Protein AF-A0A817RUK6-F1 (afdb_monomer_lite)

Foldseek 3Di:
DDDDDDDPVNDDLVVNLVVCVVDQLLVLQLPQCPPDPSSVCSNLDLSSAQEHEQWDQDPVRDTDGDDPVSVVCCVPPPCVVRVVSHNYYHDDPVVPDD

Structure (mmCIF, N/CA/C/O backbone):
data_AF-A0A817RUK6-F1
#
_entry.id   AF-A0A817RUK6-F1
#
loop_
_atom_site.group_PDB
_atom_site.id
_atom_site.type_symbol
_atom_site.label_atom_id
_atom_site.label_alt_id
_atom_site.label_comp_id
_atom_site.label_asym_id
_atom_site.label_entity_id
_atom_site.label_seq_id
_atom_site.pdbx_PDB_ins_code
_atom_site.Cartn_x
_atom_site.Cartn_y
_atom_site.Cartn_z
_atom_site.occupancy
_atom_site.B_iso_or_equiv
_atom_site.auth_seq_id
_atom_site.auth_comp_id
_atom_site.auth_asym_id
_atom_site.auth_atom_id
_atom_site.pdbx_PDB_model_num
ATOM 1 N N . MET A 1 1 ? 26.074 -23.466 7.116 1.00 48.59 1 MET A N 1
ATOM 2 C CA . MET A 1 1 ? 25.109 -22.633 7.858 1.00 48.59 1 MET A CA 1
ATOM 3 C C . MET A 1 1 ? 23.742 -23.032 7.354 1.00 48.59 1 MET A C 1
ATOM 5 O O . MET A 1 1 ? 23.518 -22.931 6.156 1.00 48.59 1 MET A O 1
ATOM 9 N N . GLU A 1 2 ? 22.896 -23.598 8.209 1.00 54.31 2 GLU A N 1
ATOM 10 C CA . GLU A 1 2 ? 21.515 -23.892 7.827 1.00 54.31 2 GLU A CA 1
ATOM 11 C C . GLU A 1 2 ? 20.763 -22.563 7.742 1.00 54.31 2 GLU A C 1
ATOM 13 O O . GLU A 1 2 ? 20.679 -21.827 8.723 1.00 54.31 2 GLU A O 1
ATOM 18 N N . HIS A 1 3 ? 20.281 -22.218 6.549 1.00 62.19 3 HIS A N 1
ATOM 19 C CA . HIS A 1 3 ? 19.347 -21.113 6.397 1.00 62.19 3 HIS A CA 1
ATOM 20 C C . HIS A 1 3 ? 17.987 -21.603 6.889 1.00 62.19 3 HIS A C 1
ATOM 22 O O . HIS A 1 3 ? 17.357 -22.436 6.240 1.00 62.19 3 HIS A O 1
ATOM 28 N N . SER A 1 4 ? 17.535 -21.109 8.038 1.00 69.94 4 SER A N 1
ATOM 29 C CA . SER A 1 4 ? 16.148 -21.277 8.448 1.00 69.94 4 SER A CA 1
ATOM 30 C C . SER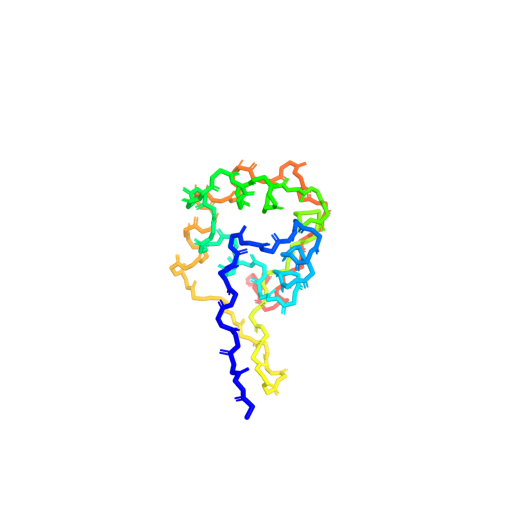 A 1 4 ? 15.262 -20.420 7.540 1.00 69.94 4 SER A C 1
ATOM 32 O O . SER A 1 4 ? 15.393 -19.197 7.490 1.00 69.94 4 SER A O 1
ATOM 34 N N . MET A 1 5 ? 14.367 -21.066 6.790 1.00 78.19 5 MET A N 1
ATOM 35 C CA . MET A 1 5 ? 13.270 -20.374 6.113 1.00 78.19 5 MET A CA 1
ATOM 36 C C . MET A 1 5 ? 12.254 -19.963 7.174 1.00 78.19 5 MET A C 1
ATOM 38 O O . MET A 1 5 ? 11.527 -20.801 7.699 1.00 78.19 5 MET A O 1
ATOM 42 N N . ILE A 1 6 ? 12.240 -18.678 7.508 1.00 80.19 6 ILE A N 1
ATOM 43 C CA . ILE A 1 6 ? 11.203 -18.077 8.345 1.00 80.19 6 ILE A CA 1
ATOM 44 C C . ILE A 1 6 ? 10.114 -17.581 7.399 1.00 80.19 6 ILE A C 1
ATOM 46 O O . ILE A 1 6 ? 10.422 -16.865 6.441 1.00 80.19 6 ILE A O 1
ATOM 50 N N . GLN A 1 7 ? 8.859 -17.976 7.627 1.00 83.44 7 GLN A N 1
ATOM 51 C CA . GLN A 1 7 ? 7.759 -17.426 6.842 1.00 83.44 7 GLN A CA 1
ATOM 52 C C . GLN A 1 7 ? 7.536 -15.972 7.249 1.00 83.44 7 GLN A C 1
ATOM 54 O O . GLN A 1 7 ? 7.680 -15.614 8.416 1.00 83.44 7 GLN A O 1
ATOM 59 N N . LEU A 1 8 ? 7.170 -15.120 6.289 1.00 80.44 8 LEU A N 1
ATOM 60 C CA . LEU A 1 8 ? 6.904 -13.708 6.577 1.00 80.44 8 LEU A CA 1
ATOM 61 C C . LEU A 1 8 ? 5.807 -13.554 7.646 1.00 80.44 8 LEU A C 1
ATOM 63 O O . LEU A 1 8 ? 5.893 -12.675 8.498 1.00 80.44 8 LEU A O 1
ATOM 67 N N . ASP A 1 9 ? 4.822 -14.454 7.633 1.00 82.38 9 ASP A N 1
ATOM 68 C CA . ASP A 1 9 ? 3.711 -14.482 8.585 1.00 82.38 9 ASP A CA 1
ATOM 69 C C . ASP A 1 9 ? 4.138 -14.842 10.018 1.00 82.38 9 ASP A C 1
ATOM 71 O O . ASP A 1 9 ? 3.437 -14.493 10.967 1.00 82.38 9 ASP A O 1
ATOM 75 N N . ASP A 1 10 ? 5.307 -15.453 10.211 1.00 87.56 10 ASP A N 1
ATOM 76 C CA . ASP A 1 10 ? 5.829 -15.780 11.544 1.00 87.56 10 ASP A CA 1
ATOM 77 C C . ASP A 1 10 ? 6.555 -14.592 12.199 1.00 87.56 10 ASP A C 1
ATOM 79 O O . ASP A 1 10 ? 6.870 -14.619 13.392 1.00 87.56 10 ASP A O 1
ATOM 83 N N . LEU A 1 11 ? 6.853 -13.537 11.434 1.00 89.62 11 LEU A N 1
ATOM 84 C CA . LEU A 1 11 ? 7.544 -12.357 11.946 1.00 89.62 11 LEU A CA 1
ATOM 85 C C . LEU A 1 11 ? 6.586 -11.478 12.755 1.00 89.62 11 LEU A C 1
ATOM 87 O O . LEU A 1 11 ? 5.446 -11.320 12.338 1.00 89.62 11 LEU A O 1
ATOM 91 N N . PRO A 1 12 ? 7.020 -10.838 13.855 1.00 91.50 12 PRO A N 1
ATOM 92 C CA . PRO A 1 12 ? 6.227 -9.820 14.550 1.00 91.50 12 PRO A CA 1
ATOM 93 C C . PRO A 1 12 ? 5.904 -8.607 13.665 1.00 91.50 12 PRO A C 1
ATOM 95 O O . PRO A 1 12 ? 6.670 -8.271 12.755 1.00 91.50 12 PRO A O 1
ATOM 98 N N . ASP A 1 13 ? 4.802 -7.913 13.965 1.00 90.06 13 ASP A N 1
ATOM 99 C CA . ASP A 1 13 ? 4.336 -6.747 13.194 1.00 90.06 13 ASP A CA 1
ATOM 100 C C . ASP A 1 13 ? 5.389 -5.636 13.131 1.00 90.06 13 ASP A C 1
ATOM 102 O O . ASP A 1 13 ? 5.565 -4.998 12.095 1.00 90.06 13 ASP A O 1
ATOM 106 N N . GLU A 1 14 ? 6.145 -5.429 14.209 1.00 89.00 14 GLU A N 1
ATOM 107 C CA . GLU A 1 14 ? 7.199 -4.421 14.275 1.00 89.00 14 GLU A CA 1
ATOM 108 C C . GLU A 1 14 ? 8.332 -4.732 13.293 1.00 89.00 14 GLU A C 1
ATOM 110 O O . GLU A 1 14 ? 8.839 -3.835 12.617 1.00 89.00 14 GLU A O 1
ATOM 115 N N . ILE A 1 15 ? 8.706 -6.010 13.176 1.00 90.44 15 ILE A N 1
ATOM 116 C CA . ILE A 1 15 ? 9.753 -6.458 12.253 1.00 90.44 15 ILE A CA 1
ATOM 117 C C . ILE A 1 15 ? 9.266 -6.337 10.812 1.00 90.44 15 ILE A C 1
ATOM 119 O O . ILE A 1 15 ? 9.990 -5.808 9.967 1.00 90.44 15 ILE A O 1
ATOM 123 N N . LEU A 1 16 ? 8.025 -6.748 10.541 1.00 89.25 16 LEU A N 1
ATOM 124 C CA . LEU A 1 16 ? 7.394 -6.567 9.234 1.00 89.25 16 LEU A CA 1
ATOM 125 C C . LEU A 1 16 ? 7.357 -5.090 8.841 1.00 89.25 16 LEU A C 1
ATOM 127 O O . LEU A 1 16 ? 7.808 -4.733 7.756 1.00 89.25 16 LEU A O 1
ATOM 131 N N . MET A 1 17 ? 6.921 -4.212 9.743 1.00 87.94 17 MET A N 1
ATOM 132 C CA . MET A 1 17 ? 6.896 -2.769 9.519 1.00 87.94 17 MET A CA 1
ATOM 133 C C . MET A 1 17 ? 8.295 -2.219 9.203 1.00 87.94 17 MET A C 1
ATOM 135 O O . MET A 1 17 ? 8.450 -1.406 8.292 1.00 87.94 17 MET A O 1
ATOM 139 N N . MET A 1 18 ? 9.332 -2.668 9.919 1.00 87.38 18 MET A N 1
ATOM 140 C CA . MET A 1 18 ? 10.717 -2.262 9.651 1.00 87.38 18 MET A CA 1
ATOM 141 C C . MET A 1 18 ? 11.219 -2.725 8.281 1.00 87.38 18 MET A C 1
ATOM 143 O O . MET A 1 18 ? 11.975 -1.992 7.643 1.00 87.38 18 MET A O 1
ATOM 147 N N . ILE A 1 19 ? 10.825 -3.918 7.832 1.00 88.25 19 ILE A N 1
ATOM 148 C CA . ILE A 1 19 ? 11.184 -4.443 6.510 1.00 88.25 19 ILE A CA 1
ATOM 149 C C . ILE A 1 19 ? 10.459 -3.651 5.421 1.00 88.25 19 ILE A C 1
ATOM 151 O O . ILE A 1 19 ? 11.110 -3.102 4.535 1.00 88.25 19 ILE A O 1
ATOM 155 N N . LEU A 1 20 ? 9.133 -3.526 5.518 1.00 87.69 20 LEU A N 1
ATOM 156 C CA . LEU A 1 20 ? 8.308 -2.859 4.508 1.00 87.69 20 LEU A CA 1
ATOM 157 C C . LEU A 1 20 ? 8.686 -1.386 4.331 1.00 87.69 20 LEU A C 1
ATOM 159 O O . LEU A 1 20 ? 8.698 -0.885 3.213 1.00 87.69 20 LEU A O 1
ATOM 163 N N . LYS A 1 21 ? 9.075 -0.695 5.408 1.00 84.00 21 LYS A N 1
ATOM 164 C CA . LYS A 1 21 ? 9.565 0.693 5.341 1.00 84.00 21 LYS A CA 1
ATOM 165 C C . LYS A 1 21 ? 10.864 0.879 4.563 1.00 84.00 21 LYS A C 1
ATOM 167 O O . LYS A 1 21 ? 11.185 2.007 4.204 1.00 84.00 21 LYS A O 1
ATOM 172 N N . LYS A 1 22 ? 11.640 -0.187 4.359 1.00 84.25 22 LYS A N 1
ATOM 173 C CA . LYS A 1 22 ? 12.862 -0.144 3.545 1.00 84.25 22 LYS A CA 1
ATOM 174 C C . LYS A 1 22 ? 12.591 -0.392 2.063 1.00 84.25 22 LYS A C 1
ATOM 176 O O . LYS A 1 22 ? 13.509 -0.250 1.264 1.00 84.25 22 L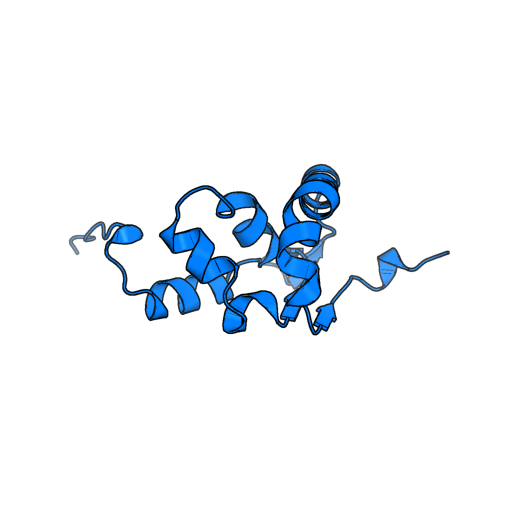YS A O 1
ATOM 181 N N . MET A 1 23 ? 11.372 -0.789 1.710 1.00 84.12 23 MET A N 1
ATOM 182 C CA . MET A 1 23 ? 10.951 -1.033 0.334 1.00 84.12 23 MET A CA 1
ATOM 183 C C . MET A 1 23 ? 10.253 0.208 -0.233 1.00 84.12 23 MET A C 1
ATOM 185 O O . MET A 1 23 ? 9.832 1.095 0.514 1.00 84.12 23 MET A O 1
ATOM 189 N N . CYS A 1 24 ? 10.111 0.268 -1.558 1.00 79.81 24 CYS A N 1
ATOM 190 C CA . CYS A 1 24 ? 9.289 1.287 -2.202 1.00 79.81 24 CYS A CA 1
ATOM 191 C C . CYS A 1 24 ? 7.846 1.170 -1.692 1.00 79.81 24 CYS A C 1
ATOM 193 O O . CYS A 1 24 ? 7.205 0.126 -1.822 1.00 79.81 24 CYS A O 1
ATOM 195 N N . GLN A 1 25 ? 7.332 2.238 -1.080 1.00 83.19 25 GLN A N 1
ATOM 196 C CA . GLN A 1 25 ? 6.013 2.214 -0.445 1.00 83.19 25 GLN A CA 1
ATOM 197 C C . GLN A 1 25 ? 4.893 1.957 -1.453 1.00 83.19 25 GLN A C 1
ATOM 199 O O . GLN A 1 25 ? 3.909 1.309 -1.107 1.00 83.19 25 GLN A O 1
ATOM 204 N N . VAL A 1 26 ? 5.042 2.442 -2.687 1.00 82.69 26 VAL A N 1
ATOM 205 C CA . VAL A 1 26 ? 4.061 2.216 -3.754 1.00 82.69 26 VAL A CA 1
ATOM 206 C C . VAL A 1 26 ? 4.003 0.752 -4.129 1.00 82.69 26 VAL A C 1
ATOM 208 O O . VAL A 1 26 ? 2.908 0.207 -4.195 1.00 82.69 26 VAL A O 1
ATOM 211 N N . ASP A 1 27 ? 5.154 0.101 -4.282 1.00 82.81 27 ASP A N 1
ATOM 212 C CA . ASP A 1 27 ? 5.211 -1.323 -4.611 1.00 82.81 27 ASP A CA 1
ATOM 213 C C . ASP A 1 27 ? 4.638 -2.171 -3.480 1.00 82.81 27 ASP A C 1
ATOM 215 O O . ASP A 1 27 ? 3.904 -3.127 -3.728 1.00 82.81 27 ASP A O 1
ATOM 219 N N . VAL A 1 28 ? 4.922 -1.799 -2.228 1.00 87.88 28 VAL A N 1
ATOM 220 C CA . VAL A 1 28 ? 4.348 -2.455 -1.048 1.00 87.88 28 VAL A CA 1
ATOM 221 C C . VAL A 1 28 ? 2.832 -2.307 -1.029 1.00 87.88 28 VAL A C 1
ATOM 223 O O . VAL A 1 28 ? 2.127 -3.295 -0.842 1.00 87.88 28 VAL A O 1
ATOM 226 N N . LEU A 1 29 ? 2.315 -1.095 -1.236 1.00 88.31 29 LEU A N 1
ATOM 227 C CA . LEU A 1 29 ? 0.875 -0.853 -1.273 1.00 88.31 29 LEU A CA 1
ATOM 228 C C . LEU A 1 29 ? 0.230 -1.594 -2.439 1.00 88.31 29 LEU A C 1
ATOM 230 O O . LEU A 1 29 ? -0.771 -2.263 -2.237 1.00 88.31 29 LEU A O 1
ATOM 234 N N . TYR A 1 30 ? 0.821 -1.535 -3.627 1.00 86.44 30 TYR A N 1
ATOM 235 C CA . TYR A 1 30 ? 0.349 -2.253 -4.805 1.00 86.44 30 TYR A CA 1
ATOM 236 C C . TYR A 1 30 ? 0.309 -3.769 -4.582 1.00 86.44 30 TYR A C 1
ATOM 238 O O . TYR A 1 30 ? -0.664 -4.421 -4.952 1.00 86.44 30 TYR A O 1
ATOM 246 N N . SER A 1 31 ? 1.339 -4.324 -3.941 1.00 86.12 31 SER A N 1
ATOM 247 C CA . SER A 1 31 ? 1.504 -5.773 -3.802 1.00 86.12 31 SER A CA 1
ATOM 248 C C . SER A 1 31 ? 0.787 -6.369 -2.598 1.00 86.12 31 SER A C 1
ATOM 250 O O . SER A 1 31 ? 0.487 -7.555 -2.630 1.00 86.12 31 SER A O 1
ATOM 252 N N . LEU A 1 32 ? 0.576 -5.610 -1.517 1.00 88.12 32 LEU A N 1
AT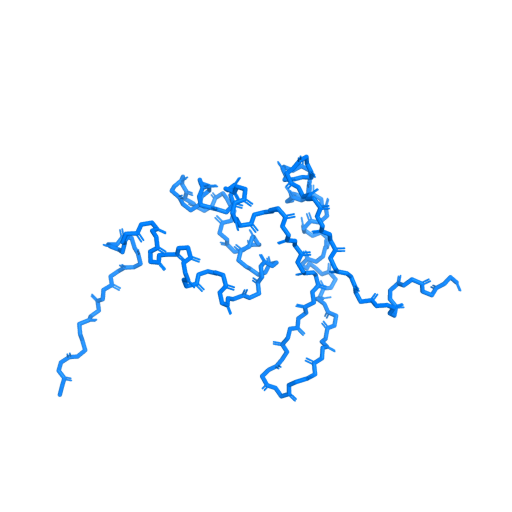OM 253 C CA . LEU A 1 32 ? 0.066 -6.148 -0.248 1.00 88.12 32 LEU A CA 1
ATOM 254 C C . LEU A 1 32 ? -1.319 -5.638 0.137 1.00 88.12 32 LEU A C 1
ATOM 256 O O . LEU A 1 32 ? -1.946 -6.235 1.020 1.00 88.12 32 LEU A O 1
ATOM 260 N N . ILE A 1 33 ? -1.811 -4.565 -0.488 1.00 84.06 33 ILE A N 1
ATOM 261 C CA . ILE A 1 33 ? -3.165 -4.099 -0.206 1.00 84.06 33 ILE A CA 1
ATOM 262 C C . ILE A 1 33 ? -4.167 -5.188 -0.595 1.00 84.06 33 ILE A C 1
ATOM 264 O O . ILE A 1 33 ? -4.095 -5.784 -1.664 1.00 84.06 33 ILE A O 1
ATOM 268 N N . ASP A 1 34 ? -5.082 -5.484 0.319 1.00 84.19 34 ASP A N 1
ATOM 269 C CA . ASP A 1 34 ? -6.133 -6.496 0.190 1.00 84.19 34 ASP A CA 1
ATOM 270 C C . ASP A 1 34 ? -5.662 -7.947 -0.023 1.00 84.19 34 ASP A C 1
ATOM 272 O O . ASP A 1 34 ? -6.498 -8.835 -0.177 1.00 84.19 34 ASP A O 1
ATOM 276 N N . VAL A 1 35 ? -4.356 -8.232 0.059 1.00 85.62 35 VAL A N 1
ATOM 277 C CA . VAL A 1 35 ? -3.828 -9.607 -0.027 1.00 85.62 35 VAL A CA 1
ATOM 278 C C . VAL A 1 35 ? -4.124 -10.407 1.237 1.00 85.62 35 VAL A C 1
ATOM 280 O O . VAL A 1 35 ? -4.526 -11.567 1.174 1.00 85.62 35 VAL A O 1
ATOM 283 N N . ASN A 1 36 ? -3.917 -9.798 2.404 1.00 86.62 36 ASN A N 1
ATOM 284 C CA . ASN A 1 36 ? -4.163 -10.424 3.697 1.00 86.62 36 ASN A CA 1
ATOM 285 C C . ASN A 1 36 ? -4.627 -9.372 4.707 1.00 86.62 36 ASN A C 1
ATOM 287 O O . ASN A 1 36 ? -4.133 -8.245 4.707 1.00 86.62 36 ASN A O 1
ATOM 291 N N . GLN A 1 37 ? -5.540 -9.750 5.606 1.00 87.81 37 GLN A N 1
ATOM 292 C CA . GLN A 1 37 ? -6.068 -8.862 6.643 1.00 87.81 37 GLN A CA 1
ATOM 293 C C . GLN A 1 37 ? -4.966 -8.229 7.506 1.00 87.81 37 GLN A C 1
ATOM 295 O O . GLN A 1 37 ? -5.032 -7.037 7.802 1.00 87.81 37 GLN A O 1
ATOM 300 N N . ARG A 1 38 ? -3.941 -8.999 7.881 1.00 89.56 38 ARG A N 1
ATOM 301 C CA . ARG A 1 38 ? -2.824 -8.532 8.705 1.00 89.56 38 ARG A CA 1
ATOM 302 C C . ARG A 1 38 ? -1.975 -7.499 7.975 1.00 89.56 38 ARG A C 1
ATO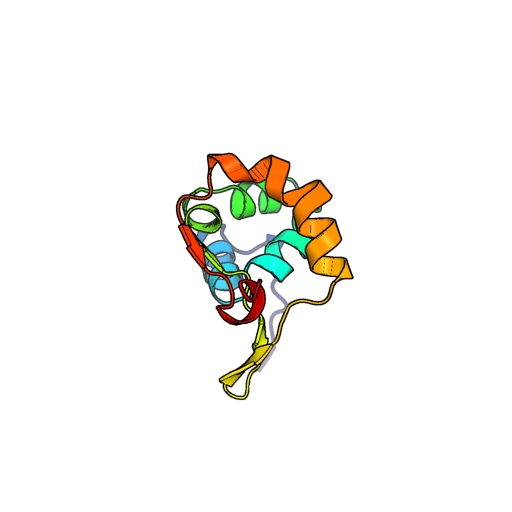M 304 O O . ARG A 1 38 ? -1.738 -6.420 8.512 1.00 89.56 38 ARG A O 1
ATOM 311 N N . PHE A 1 39 ? -1.569 -7.788 6.739 1.00 87.75 39 PHE A N 1
ATOM 312 C CA . PHE A 1 39 ? -0.837 -6.807 5.937 1.00 87.75 39 PHE A CA 1
ATOM 313 C C . PHE A 1 39 ? -1.680 -5.569 5.680 1.00 87.75 39 PHE A C 1
ATOM 315 O O .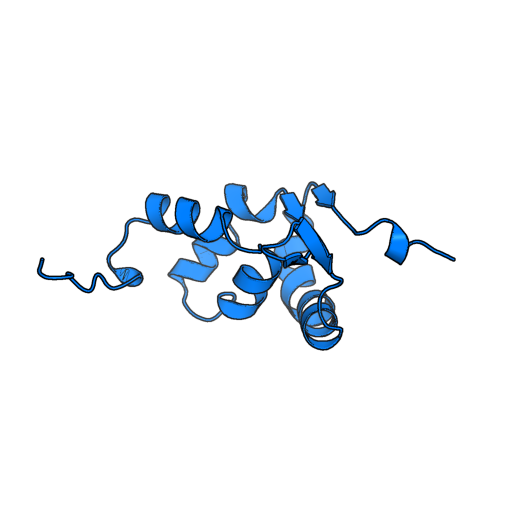 PHE A 1 39 ? -1.147 -4.470 5.769 1.00 87.75 39 PHE A O 1
ATOM 322 N N . ASN A 1 40 ? -2.992 -5.719 5.487 1.00 87.31 40 ASN A N 1
ATOM 323 C CA . ASN A 1 40 ? -3.895 -4.585 5.364 1.00 87.31 40 ASN A CA 1
ATOM 324 C C . ASN A 1 40 ? -3.852 -3.669 6.586 1.00 87.31 40 ASN A C 1
ATOM 326 O O . ASN A 1 40 ? -3.810 -2.456 6.410 1.00 87.31 40 ASN A O 1
ATOM 330 N N . ILE A 1 41 ? -3.812 -4.216 7.804 1.00 88.25 41 ILE A N 1
ATOM 331 C CA . ILE A 1 41 ? -3.656 -3.411 9.023 1.00 88.25 41 ILE A CA 1
ATOM 332 C C . ILE A 1 41 ? -2.332 -2.638 8.979 1.00 88.25 41 ILE A C 1
ATOM 334 O O . ILE A 1 41 ? -2.332 -1.428 9.192 1.00 88.25 41 ILE A O 1
ATOM 338 N N . ILE A 1 42 ? -1.231 -3.308 8.628 1.00 88.19 42 ILE A N 1
ATOM 339 C CA . ILE A 1 42 ? 0.114 -2.716 8.576 1.00 88.19 42 ILE A CA 1
ATOM 340 C C . ILE A 1 42 ? 0.203 -1.611 7.513 1.00 88.19 42 ILE A C 1
ATOM 342 O O . ILE A 1 42 ? 0.629 -0.498 7.819 1.00 88.19 42 ILE A O 1
ATOM 346 N N . VAL A 1 43 ? -0.228 -1.876 6.275 1.00 87.94 43 VAL A N 1
ATOM 347 C CA . VAL A 1 43 ? -0.119 -0.906 5.172 1.00 87.94 43 VAL A CA 1
ATOM 348 C C . VAL A 1 43 ? -1.119 0.242 5.278 1.00 87.94 43 VAL A C 1
ATOM 350 O O . VAL A 1 43 ? -0.951 1.236 4.585 1.00 87.94 43 VAL A O 1
ATOM 353 N N . HIS A 1 44 ? -2.138 0.136 6.137 1.00 87.44 44 HIS A N 1
ATOM 354 C CA . HIS A 1 44 ? -3.057 1.228 6.469 1.00 87.44 44 HIS A CA 1
ATOM 355 C C . HIS A 1 44 ? -2.696 1.941 7.778 1.00 87.44 44 HIS A C 1
ATOM 357 O O . HIS A 1 44 ? -3.406 2.884 8.165 1.00 87.44 44 HIS A O 1
ATOM 363 N N . ASP A 1 45 ? -1.652 1.494 8.479 1.00 87.81 45 ASP A N 1
ATOM 364 C CA . ASP A 1 45 ? -1.198 2.136 9.700 1.00 87.81 45 ASP A CA 1
ATOM 365 C C . ASP A 1 45 ? -0.605 3.509 9.376 1.00 87.81 45 ASP A C 1
ATOM 367 O O . ASP A 1 45 ? 0.145 3.689 8.415 1.00 87.81 45 ASP A O 1
ATOM 371 N N . SER A 1 46 ? -0.917 4.496 10.211 1.00 84.06 46 SER A N 1
ATOM 372 C CA . SER A 1 46 ? -0.434 5.865 10.036 1.00 84.06 46 SER A CA 1
ATOM 373 C C . SER A 1 46 ? 1.101 5.958 10.014 1.00 84.06 46 SER A C 1
ATOM 375 O O . SER A 1 46 ? 1.668 6.800 9.323 1.00 84.06 46 SER A O 1
ATOM 377 N N . ILE A 1 47 ? 1.797 5.065 10.717 1.00 82.62 47 ILE A N 1
ATOM 378 C CA . ILE A 1 47 ? 3.257 4.960 10.737 1.00 82.62 47 ILE A CA 1
ATOM 379 C C . ILE A 1 47 ? 3.813 4.626 9.344 1.00 82.62 47 ILE A C 1
ATOM 381 O O . ILE A 1 47 ? 4.957 4.992 9.053 1.00 82.62 47 ILE A O 1
ATOM 385 N N . PHE A 1 48 ? 3.021 3.954 8.504 1.00 83.69 48 PHE A N 1
ATOM 386 C CA . PHE A 1 48 ? 3.352 3.611 7.125 1.00 83.69 48 PHE A CA 1
ATOM 387 C C . PHE A 1 48 ? 2.777 4.622 6.117 1.00 83.69 48 PHE A C 1
ATOM 389 O O . PHE A 1 48 ? 3.499 5.059 5.227 1.00 83.69 48 PHE A O 1
ATOM 396 N N . THR A 1 49 ? 1.517 5.050 6.274 1.00 84.94 49 THR A N 1
ATOM 397 C CA . THR A 1 49 ? 0.796 5.860 5.269 1.00 84.94 49 THR A CA 1
ATOM 398 C C . THR A 1 49 ? 0.913 7.373 5.429 1.00 84.94 49 THR A C 1
ATOM 400 O O . THR A 1 49 ? 0.537 8.101 4.514 1.00 84.94 49 THR A O 1
ATOM 403 N N . ASN A 1 50 ? 1.369 7.887 6.579 1.00 85.69 50 ASN A N 1
ATOM 404 C CA . ASN A 1 50 ? 1.400 9.340 6.816 1.00 85.69 50 ASN A CA 1
ATOM 405 C C . ASN A 1 50 ? 2.325 10.078 5.842 1.00 85.69 50 ASN A C 1
ATOM 407 O O . ASN A 1 50 ? 2.092 11.252 5.548 1.00 85.69 50 ASN A O 1
ATOM 411 N N . HIS A 1 51 ? 3.374 9.413 5.371 1.00 82.06 51 HIS A N 1
ATOM 412 C CA . HIS A 1 51 ? 4.313 9.949 4.398 1.00 82.06 51 HIS A CA 1
ATOM 413 C C . HIS A 1 51 ? 4.462 8.936 3.280 1.00 82.06 51 HIS A C 1
ATOM 415 O O . HIS A 1 51 ? 4.869 7.806 3.540 1.00 82.06 51 HIS A O 1
ATOM 421 N N . LEU A 1 52 ? 4.084 9.353 2.075 1.00 82.38 52 LEU A N 1
ATOM 422 C CA . LEU A 1 52 ? 4.088 8.514 0.895 1.00 82.38 52 LEU A CA 1
ATOM 423 C C . LEU A 1 52 ? 5.032 9.108 -0.148 1.00 82.38 52 LEU A C 1
ATOM 425 O O . LEU A 1 52 ? 4.948 10.295 -0.471 1.00 82.38 52 LEU A O 1
ATOM 429 N N . ILE A 1 53 ? 5.945 8.285 -0.644 1.00 77.81 53 ILE A N 1
ATOM 430 C CA . ILE A 1 53 ? 6.930 8.672 -1.650 1.00 77.81 53 ILE A CA 1
ATOM 431 C C . ILE A 1 53 ? 6.573 7.946 -2.949 1.00 77.81 53 ILE A C 1
ATOM 433 O O . ILE A 1 53 ? 6.675 6.723 -3.013 1.00 77.81 53 ILE A O 1
ATOM 437 N N . LEU A 1 54 ? 6.145 8.690 -3.976 1.00 73.19 54 LEU A N 1
ATOM 438 C CA . LEU A 1 54 ? 5.872 8.151 -5.320 1.00 73.19 54 LEU A CA 1
ATOM 439 C C . LEU A 1 54 ? 7.124 8.235 -6.205 1.00 73.19 54 LEU A C 1
ATOM 441 O O . LEU A 1 54 ? 7.070 8.761 -7.313 1.00 73.19 54 LEU A O 1
ATOM 445 N N . LEU A 1 55 ? 8.262 7.771 -5.692 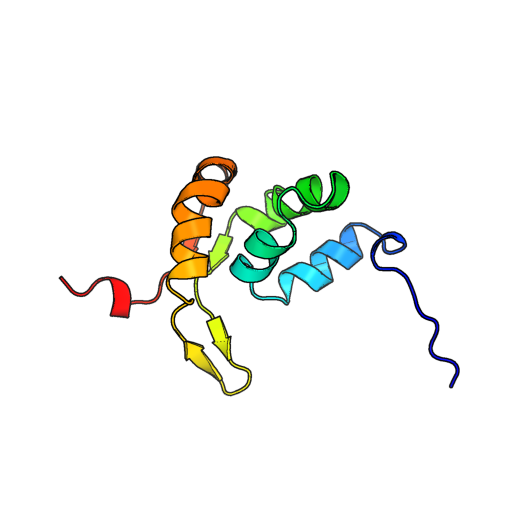1.00 70.69 55 LEU A N 1
ATOM 446 C CA . LEU A 1 55 ? 9.541 7.767 -6.403 1.00 70.69 55 LEU A CA 1
ATOM 447 C C . LEU A 1 55 ? 10.088 6.344 -6.420 1.00 70.69 55 LEU A C 1
ATOM 449 O O . LEU A 1 55 ? 10.202 5.720 -5.363 1.00 70.69 55 LEU A O 1
ATOM 453 N N . GLU A 1 56 ? 10.457 5.842 -7.595 1.00 65.38 56 GLU A N 1
ATOM 454 C CA . GLU A 1 56 ? 11.153 4.565 -7.706 1.00 65.38 56 GLU A CA 1
ATOM 455 C C . GLU A 1 56 ? 12.655 4.819 -7.526 1.00 65.38 56 GLU A C 1
ATOM 457 O O . GLU A 1 56 ? 13.315 5.401 -8.388 1.00 65.38 56 GLU A O 1
ATOM 462 N N . HIS A 1 57 ? 13.201 4.434 -6.371 1.00 60.69 57 HIS A N 1
ATOM 463 C CA . HIS A 1 57 ? 14.644 4.470 -6.146 1.00 60.69 57 HIS A CA 1
ATOM 464 C C . HIS A 1 57 ? 15.284 3.223 -6.755 1.00 60.69 57 HIS A C 1
ATOM 466 O O . HIS A 1 57 ? 15.189 2.131 -6.194 1.00 60.69 57 HIS A O 1
ATOM 472 N N . LEU A 1 58 ? 15.986 3.394 -7.874 1.00 57.03 58 LEU A N 1
ATOM 473 C CA . LEU A 1 58 ? 16.854 2.349 -8.398 1.00 57.03 58 LEU A CA 1
ATOM 474 C C . LEU A 1 58 ? 18.118 2.245 -7.543 1.00 57.03 58 LEU A C 1
ATOM 476 O O . LEU A 1 58 ? 18.622 3.232 -7.000 1.00 57.03 58 LEU A O 1
ATOM 480 N N . SER A 1 59 ? 18.658 1.030 -7.455 1.00 50.84 59 SER A N 1
ATOM 481 C CA . SER A 1 59 ? 19.849 0.697 -6.661 1.00 50.84 59 SER A CA 1
ATOM 482 C C . SER A 1 59 ? 21.084 1.543 -7.012 1.00 50.84 59 SER A C 1
ATOM 484 O O . SER A 1 59 ? 21.969 1.698 -6.175 1.00 50.84 59 SER A O 1
ATOM 486 N N . ASP A 1 60 ? 21.103 2.143 -8.206 1.00 60.28 60 ASP A N 1
ATOM 487 C CA . ASP A 1 60 ? 22.182 2.993 -8.720 1.00 60.28 60 ASP A CA 1
ATOM 488 C C . ASP A 1 60 ? 22.007 4.493 -8.399 1.00 60.28 60 ASP A C 1
ATOM 490 O O . ASP A 1 60 ? 22.732 5.336 -8.924 1.00 60.28 60 ASP A O 1
ATOM 494 N N . GLY A 1 61 ? 21.041 4.860 -7.549 1.00 57.41 61 GLY A N 1
ATOM 495 C CA . GLY A 1 61 ? 20.786 6.256 -7.171 1.00 57.41 61 GLY A CA 1
ATOM 496 C C . GLY A 1 61 ? 20.020 7.065 -8.222 1.00 57.41 61 GLY A C 1
ATOM 497 O O . GLY A 1 61 ? 19.797 8.260 -8.029 1.00 57.41 61 GLY A O 1
ATOM 498 N N . PHE A 1 62 ? 19.586 6.421 -9.306 1.00 55.62 62 PHE A N 1
ATOM 499 C CA . PHE A 1 62 ? 18.648 6.998 -10.259 1.00 55.62 62 PHE A CA 1
ATOM 500 C C . PHE A 1 62 ? 17.229 6.936 -9.698 1.00 55.62 62 PHE A C 1
ATOM 502 O O . PHE A 1 62 ? 16.811 5.923 -9.133 1.00 55.62 62 PHE A O 1
ATOM 509 N N . ILE A 1 63 ? 16.501 8.037 -9.852 1.00 61.72 63 ILE A N 1
ATOM 510 C CA . ILE A 1 63 ? 15.067 8.087 -9.597 1.00 61.72 63 ILE A CA 1
ATOM 511 C C . ILE A 1 63 ? 14.396 7.814 -10.939 1.00 61.72 63 ILE A C 1
ATOM 513 O O . ILE A 1 63 ? 14.692 8.491 -11.926 1.00 61.72 63 ILE A O 1
ATOM 517 N N . CYS A 1 64 ? 13.561 6.783 -10.986 1.00 60.16 64 CYS A N 1
ATOM 518 C CA . CYS A 1 64 ? 12.702 6.516 -12.128 1.00 60.16 64 CYS A CA 1
ATOM 519 C C . CYS A 1 64 ? 11.249 6.828 -11.774 1.00 60.16 64 CYS A C 1
ATOM 521 O O . CYS A 1 64 ? 10.814 6.730 -10.622 1.00 60.16 64 CYS A O 1
ATOM 523 N N . SER A 1 65 ? 10.496 7.226 -12.795 1.00 63.72 65 SER A N 1
ATOM 524 C CA . SER A 1 65 ? 9.049 7.336 -12.706 1.00 63.72 65 SER A CA 1
ATOM 525 C C . SER A 1 65 ? 8.448 5.936 -12.612 1.00 63.72 65 SER A C 1
ATOM 527 O O . SER A 1 65 ? 8.788 5.071 -13.422 1.00 63.72 65 SER A O 1
ATOM 529 N N . LEU A 1 66 ? 7.514 5.744 -11.682 1.00 71.62 66 LEU A N 1
ATOM 530 C CA . LEU A 1 66 ? 6.689 4.538 -11.610 1.00 71.62 66 LEU A CA 1
ATOM 531 C C . LEU A 1 66 ? 6.038 4.249 -12.968 1.00 71.62 66 LEU A C 1
ATOM 533 O O . LEU A 1 66 ? 5.640 5.174 -13.677 1.00 71.62 66 LEU A O 1
ATOM 537 N N . THR A 1 67 ? 5.887 2.971 -13.319 1.00 77.00 67 THR A N 1
ATOM 538 C CA . THR A 1 67 ? 5.180 2.609 -14.557 1.00 77.00 67 THR A CA 1
ATOM 539 C C . THR A 1 67 ? 3.733 3.114 -14.532 1.00 77.00 67 THR A C 1
ATOM 541 O O . THR A 1 67 ? 3.070 3.048 -13.492 1.00 77.00 67 THR A O 1
ATOM 544 N N . ASP A 1 68 ? 3.216 3.539 -15.690 1.00 78.38 68 ASP A N 1
ATOM 545 C CA . ASP A 1 68 ? 1.845 4.063 -15.820 1.00 78.38 68 ASP A CA 1
ATOM 546 C C . ASP A 1 68 ? 0.801 3.095 -15.245 1.00 78.38 68 ASP A C 1
ATOM 548 O O . ASP A 1 68 ? -0.118 3.506 -14.547 1.00 78.38 68 ASP A O 1
ATOM 552 N N . SER A 1 69 ? 0.986 1.784 -15.435 1.00 81.38 69 SER A N 1
ATOM 553 C CA . SER A 1 69 ? 0.059 0.768 -14.919 1.00 81.38 69 SER A CA 1
ATOM 554 C C . SER A 1 69 ? -0.019 0.713 -13.386 1.00 81.38 69 SER A C 1
ATOM 556 O O . SER A 1 69 ? -1.101 0.517 -12.826 1.00 81.38 69 SER A O 1
ATOM 558 N N . ILE A 1 70 ? 1.113 0.908 -12.699 1.00 80.69 70 ILE A N 1
ATOM 559 C CA . ILE A 1 70 ? 1.168 0.941 -11.234 1.00 80.69 70 ILE A CA 1
ATOM 560 C C . ILE A 1 70 ? 0.539 2.243 -10.743 1.00 80.69 70 ILE A C 1
ATOM 562 O O . ILE A 1 70 ? -0.252 2.218 -9.801 1.00 80.69 70 ILE A O 1
ATOM 566 N N . LEU A 1 71 ? 0.831 3.364 -11.408 1.00 79.69 71 LEU A N 1
ATOM 567 C CA . LEU A 1 71 ? 0.246 4.667 -11.090 1.00 79.69 71 LEU A CA 1
ATOM 568 C C . LEU A 1 71 ? -1.271 4.687 -11.286 1.00 79.69 71 LEU A C 1
ATOM 570 O O . LEU A 1 71 ? -1.986 5.140 -10.395 1.00 79.69 71 LEU A O 1
ATOM 574 N N . ASP A 1 72 ? -1.779 4.159 -12.396 1.00 83.69 72 ASP A N 1
ATOM 575 C CA . ASP A 1 72 ? -3.211 4.092 -12.688 1.00 83.69 72 ASP A CA 1
ATOM 576 C C . ASP A 1 72 ? -3.948 3.238 -11.656 1.00 83.69 72 ASP A C 1
ATOM 578 O O . ASP A 1 72 ? -4.997 3.630 -11.126 1.00 83.69 72 ASP A O 1
ATOM 582 N N . HIS A 1 73 ? -3.385 2.076 -11.317 1.00 84.06 73 HIS A N 1
ATOM 583 C CA . HIS A 1 73 ? -3.943 1.224 -10.275 1.00 84.06 73 HIS A CA 1
ATOM 584 C C . HIS A 1 73 ? -3.904 1.918 -8.912 1.00 84.06 73 HIS A C 1
ATOM 586 O O . HIS A 1 73 ? -4.902 1.938 -8.190 1.00 84.06 73 HIS A O 1
ATOM 592 N N . PHE A 1 74 ? -2.777 2.541 -8.571 1.00 84.81 74 PHE A N 1
ATOM 593 C CA . PHE A 1 74 ? -2.624 3.269 -7.323 1.00 84.81 74 PHE A CA 1
ATOM 594 C C . PHE A 1 74 ? -3.654 4.399 -7.212 1.00 84.81 74 PHE A C 1
ATOM 596 O O . PHE A 1 74 ? -4.391 4.464 -6.229 1.00 84.81 74 PHE A O 1
ATOM 603 N N . CYS A 1 75 ? -3.771 5.244 -8.234 1.00 85.56 75 CYS A N 1
ATOM 604 C CA . CYS A 1 75 ? -4.695 6.375 -8.264 1.00 85.56 75 CYS A CA 1
ATOM 605 C C . CYS A 1 75 ? -6.165 5.944 -8.206 1.00 85.56 75 CYS A C 1
ATOM 607 O O . CYS A 1 75 ? -6.968 6.611 -7.553 1.00 85.56 75 CYS A O 1
ATOM 609 N N . SER A 1 76 ? -6.529 4.838 -8.860 1.00 88.12 76 SER A N 1
ATOM 610 C CA . SER A 1 76 ? -7.924 4.385 -8.938 1.00 88.12 76 SER A CA 1
ATOM 611 C C . SER A 1 76 ? -8.366 3.501 -7.768 1.00 88.12 76 SER A C 1
ATOM 613 O O . SER A 1 76 ? -9.532 3.562 -7.382 1.00 88.12 76 SER A O 1
ATOM 615 N N . GLN A 1 77 ? -7.469 2.697 -7.188 1.00 87.19 77 GLN A N 1
ATOM 616 C CA . GLN A 1 77 ? -7.828 1.668 -6.199 1.00 87.19 77 GLN A CA 1
ATOM 617 C C . GLN A 1 77 ? -7.255 1.919 -4.804 1.00 87.19 77 GLN A C 1
ATOM 619 O O . GLN A 1 77 ? -7.910 1.610 -3.805 1.00 87.19 77 GLN A O 1
ATOM 624 N N . ILE A 1 78 ? -6.040 2.462 -4.715 1.00 87.62 78 ILE A N 1
ATOM 625 C CA . ILE A 1 78 ? -5.285 2.552 -3.457 1.00 87.62 78 ILE A CA 1
ATOM 626 C C . ILE A 1 78 ? -5.468 3.925 -2.829 1.00 87.62 78 ILE A C 1
ATOM 628 O O . ILE A 1 78 ? -5.912 4.036 -1.686 1.00 87.62 78 ILE A O 1
ATOM 632 N N . LEU A 1 79 ? -5.194 4.982 -3.593 1.00 87.06 79 LEU A N 1
ATOM 633 C CA . LEU A 1 79 ? -5.270 6.363 -3.141 1.00 87.06 79 LEU A CA 1
ATOM 634 C C . LEU A 1 79 ? -6.629 6.703 -2.503 1.00 87.06 79 LEU A C 1
ATOM 636 O O . LEU A 1 79 ? -6.615 7.288 -1.419 1.00 87.06 79 LEU A O 1
ATOM 640 N N . PRO A 1 80 ? -7.796 6.295 -3.047 1.00 89.38 80 PRO A N 1
ATOM 641 C CA . PRO A 1 80 ? -9.082 6.570 -2.404 1.00 89.38 80 PRO A CA 1
ATOM 642 C C . PRO A 1 80 ? -9.222 5.967 -0.998 1.00 89.38 80 PRO A C 1
ATOM 644 O O . PRO A 1 80 ? -9.931 6.527 -0.165 1.00 89.38 80 PRO A O 1
ATOM 647 N N . LYS A 1 81 ? -8.539 4.851 -0.709 1.00 87.88 81 LYS A N 1
ATOM 648 C CA . LYS A 1 81 ? -8.598 4.162 0.592 1.00 87.88 81 LYS A CA 1
ATOM 649 C C . LYS A 1 81 ? -7.718 4.828 1.645 1.00 87.88 81 LYS A C 1
ATOM 651 O O . LYS A 1 81 ? -8.068 4.833 2.825 1.00 87.88 81 LYS A O 1
ATOM 656 N N . ILE A 1 82 ? -6.587 5.399 1.231 1.00 86.44 82 ILE A N 1
ATOM 657 C CA . ILE A 1 82 ? -5.565 5.919 2.151 1.00 86.44 82 ILE A CA 1
ATOM 658 C C . ILE A 1 82 ? -5.423 7.447 2.138 1.00 86.44 82 ILE A C 1
ATOM 660 O O . ILE A 1 82 ? -4.727 7.975 3.001 1.00 86.44 82 ILE A O 1
ATOM 664 N N . ASN A 1 83 ? -6.091 8.174 1.231 1.00 86.06 83 ASN A N 1
ATOM 665 C CA . ASN A 1 83 ? -5.906 9.625 1.045 1.00 86.06 83 ASN A CA 1
ATOM 666 C C . ASN A 1 83 ? -6.004 10.447 2.342 1.00 86.06 83 ASN A C 1
ATOM 668 O O . ASN A 1 83 ? -5.175 11.315 2.581 1.00 86.06 83 ASN A O 1
ATOM 672 N N . HIS A 1 84 ? -6.966 10.137 3.209 1.00 86.75 84 HIS A N 1
ATOM 673 C CA . HIS A 1 84 ? -7.233 10.839 4.461 1.00 86.75 84 HIS A CA 1
ATOM 674 C C . HIS A 1 84 ? -6.144 10.609 5.514 1.00 86.75 84 HIS A C 1
ATOM 676 O O . HIS A 1 84 ? -6.091 11.318 6.518 1.00 86.75 84 HIS A O 1
ATOM 682 N N . LYS A 1 85 ? -5.284 9.610 5.296 1.00 85.94 85 LYS A N 1
ATOM 683 C CA . LYS A 1 85 ? -4.141 9.288 6.149 1.00 85.94 85 LYS A CA 1
ATOM 684 C C . LYS A 1 85 ? -2.839 9.876 5.616 1.00 85.94 85 LYS A C 1
ATOM 686 O O . LYS A 1 85 ? -1.899 10.012 6.390 1.00 85.94 85 LYS A O 1
ATOM 691 N N . ILE A 1 86 ? -2.770 10.237 4.334 1.00 86.31 86 ILE A N 1
ATOM 692 C CA . ILE A 1 86 ? -1.571 10.827 3.736 1.00 86.31 86 ILE A CA 1
ATOM 693 C C . ILE A 1 86 ? -1.453 12.276 4.214 1.00 86.31 86 ILE A C 1
ATOM 695 O O . ILE A 1 86 ? -2.274 13.127 3.881 1.00 86.31 86 ILE A O 1
ATOM 699 N N . LYS A 1 87 ? -0.409 12.571 4.992 1.00 87.06 87 LYS A N 1
ATOM 700 C CA . LYS A 1 87 ? -0.078 13.940 5.425 1.00 87.06 87 LYS A CA 1
ATOM 701 C C . LYS A 1 87 ? 0.943 14.600 4.514 1.00 87.06 87 LYS A C 1
ATOM 703 O O . LYS A 1 87 ? 0.958 15.820 4.389 1.00 87.06 87 LYS A O 1
ATOM 708 N N . ARG A 1 88 ? 1.818 13.796 3.913 1.00 83.12 88 ARG A N 1
ATOM 709 C CA . ARG A 1 88 ? 2.877 14.251 3.021 1.00 83.12 88 ARG A CA 1
ATOM 710 C C . ARG A 1 88 ? 2.992 13.303 1.837 1.00 83.12 88 ARG A C 1
ATOM 712 O O . ARG A 1 88 ? 3.081 12.093 2.034 1.00 83.12 88 ARG A O 1
ATOM 719 N N . LEU A 1 89 ? 3.016 13.878 0.642 1.00 81.94 89 LEU A N 1
ATOM 720 C CA . LEU A 1 89 ? 3.218 13.181 -0.618 1.00 81.94 89 LEU A CA 1
ATOM 721 C C . LEU A 1 89 ? 4.431 13.803 -1.306 1.00 81.94 89 LEU A C 1
ATOM 723 O O . LEU A 1 89 ? 4.387 14.981 -1.658 1.00 81.94 89 LEU A O 1
ATOM 727 N N . ASP A 1 90 ? 5.499 13.030 -1.466 1.00 78.69 90 ASP A N 1
ATOM 728 C CA . ASP A 1 90 ? 6.668 13.463 -2.228 1.00 78.69 90 ASP A CA 1
ATOM 729 C C . ASP A 1 90 ? 6.543 12.915 -3.660 1.00 78.69 90 ASP A C 1
ATOM 731 O O . ASP A 1 90 ? 6.427 11.704 -3.869 1.00 78.69 90 ASP A O 1
ATOM 735 N N . LEU A 1 91 ? 6.512 13.833 -4.631 1.00 72.00 91 LEU A N 1
ATOM 736 C CA . LEU A 1 91 ? 6.373 13.574 -6.067 1.00 72.00 91 LEU A CA 1
ATOM 737 C C . LEU A 1 91 ? 7.638 14.013 -6.801 1.00 72.00 91 LEU A C 1
ATOM 739 O O . LEU A 1 91 ? 8.331 14.931 -6.354 1.00 72.00 91 LEU A O 1
ATOM 743 N N . GLU A 1 92 ? 7.906 13.411 -7.957 1.00 64.56 92 GLU A N 1
ATOM 744 C CA . GLU A 1 92 ? 9.005 13.864 -8.802 1.00 64.56 92 GLU A CA 1
ATOM 745 C C . GLU A 1 92 ? 8.671 15.234 -9.414 1.00 64.56 92 GLU A C 1
ATOM 747 O O . GLU A 1 92 ? 7.582 15.463 -9.945 1.00 64.56 92 GLU A O 1
ATOM 752 N N . SER A 1 93 ? 9.613 16.175 -9.341 1.00 54.94 93 SER A N 1
ATOM 753 C CA . SER A 1 93 ? 9.429 17.557 -9.805 1.00 54.94 93 SER A CA 1
ATOM 754 C C . SER A 1 93 ? 9.243 17.675 -11.326 1.00 54.94 93 SER A C 1
ATOM 756 O O . SER A 1 93 ? 8.666 18.655 -11.798 1.00 54.94 93 SER A O 1
ATOM 758 N N . SER A 1 94 ? 9.668 16.662 -12.086 1.00 54.78 94 SER A N 1
ATOM 759 C CA . SER A 1 94 ? 9.441 16.501 -13.532 1.00 54.78 94 SER A CA 1
ATOM 760 C C . SER A 1 94 ? 7.951 16.366 -13.887 1.00 54.78 94 SER A C 1
ATOM 762 O O . SER A 1 94 ? 7.517 16.846 -14.932 1.00 54.78 94 SER A O 1
ATOM 764 N N . SER A 1 95 ? 7.145 15.795 -12.985 1.00 48.59 95 SER A N 1
ATOM 765 C CA . SER A 1 95 ? 5.719 15.501 -13.195 1.00 48.59 95 SER A CA 1
ATOM 766 C C . SER A 1 95 ? 4.815 16.739 -13.091 1.00 48.59 95 SER A C 1
ATOM 768 O O . SER A 1 95 ? 3.611 16.650 -13.312 1.00 48.59 95 SER A O 1
ATOM 770 N N . MET A 1 96 ? 5.375 17.907 -12.742 1.00 46.31 96 MET A N 1
ATOM 771 C CA . MET A 1 96 ? 4.647 19.181 -12.642 1.00 46.31 96 MET A CA 1
ATOM 772 C C . MET A 1 96 ? 4.919 20.146 -13.808 1.00 46.31 96 MET A C 1
ATOM 774 O O . MET A 1 96 ? 4.528 21.316 -13.731 1.00 46.31 96 MET A O 1
ATOM 778 N N . GLN A 1 97 ? 5.582 19.703 -14.882 1.00 40.81 97 GLN A N 1
ATOM 779 C CA . GLN A 1 97 ? 5.741 20.530 -16.080 1.00 40.81 97 GLN A CA 1
ATOM 780 C C . GLN A 1 97 ? 4.393 20.654 -16.808 1.00 40.81 97 GLN A C 1
ATOM 782 O O . GLN A 1 97 ? 3.830 19.673 -17.285 1.00 40.81 97 GLN A O 1
ATOM 787 N N . ARG A 1 98 ? 3.863 21.883 -16.792 1.00 40.00 98 ARG A N 1
ATOM 788 C CA . ARG A 1 98 ? 2.636 22.319 -17.471 1.00 40.00 98 ARG A CA 1
ATOM 789 C C . ARG A 1 98 ? 2.843 22.512 -18.964 1.00 40.00 98 ARG A C 1
ATOM 791 O O . ARG A 1 98 ? 3.939 22.994 -19.327 1.00 40.00 98 ARG A O 1
#

pLDDT: mean 78.44, std 12.82, range [40.0, 91.5]

Radius of gyration: 14.96 Å; chains: 1; bounding box: 34×46×32 Å

Sequence (98 aa):
MEHSMIQLDDLPDEILMMILKKMCQVDVLYSLIDVNQRFNIIVHDSIFTNHLILLEHLSDGFICSLTDSILDHFCSQILPKINHKIKRLDLESSSMQR

Secondary structure (DSSP, 8-state):
-------GGGS-HHHHHHHHTTS-HHHHHHHHTTT-HHHHHHHTSHHHHSEEE--EE-TTS-EEPPPHHHHHHIIIIIHHHHGGG-SEEE--GGGG--